Protein AF-A0A4V3XGQ9-F1 (afdb_monomer_lite)

Organism: NCBI:txid2447956

Sequence (126 aa):
MARYSVFIQHEMIYFSFFVFGKSSLIKAPLALYIKSQTPKEYWDKIIPTHPSGCKRFIIDVGYLKALNQENFTVNYDGVAEVTETGIRTKAGQFMEFDVIIEATGFVADEYPIEVSGIGGKTIQEY

InterPro domains:
  IPR036188 FAD/NAD(P)-binding domain superfamily [SSF51905] (38-106)

Structure (mmCIF, N/CA/C/O backbone):
data_AF-A0A4V3XGQ9-F1
#
_entry.id   AF-A0A4V3XGQ9-F1
#
loop_
_atom_site.group_PDB
_atom_site.id
_atom_site.type_symbol
_atom_site.label_atom_id
_atom_site.label_alt_id
_atom_site.label_comp_id
_atom_site.label_asym_id
_atom_site.label_entity_id
_atom_site.label_seq_id
_atom_site.pdbx_PDB_ins_code
_atom_site.Cartn_x
_atom_site.Cartn_y
_atom_site.Cartn_z
_atom_site.occupancy
_atom_site.B_iso_or_equiv
_atom_site.auth_seq_id
_atom_site.auth_comp_id
_atom_site.auth_asym_id
_atom_site.auth_atom_id
_atom_site.pdbx_PDB_model_num
ATOM 1 N N . MET A 1 1 ? 27.272 24.643 -9.069 1.00 61.97 1 MET A N 1
ATOM 2 C CA . MET A 1 1 ? 27.719 23.496 -8.248 1.00 61.97 1 MET A CA 1
ATOM 3 C C . MET A 1 1 ? 26.574 22.513 -7.970 1.00 61.97 1 MET A C 1
ATOM 5 O O . MET A 1 1 ? 26.625 21.419 -8.506 1.00 61.97 1 MET A O 1
ATOM 9 N N . ALA A 1 2 ? 25.498 22.894 -7.264 1.00 77.31 2 ALA A N 1
ATOM 10 C CA . ALA A 1 2 ? 24.434 21.959 -6.841 1.00 77.31 2 ALA A CA 1
ATOM 11 C C . ALA A 1 2 ? 23.638 21.255 -7.968 1.00 77.31 2 ALA A C 1
ATOM 13 O O . ALA A 1 2 ? 23.221 20.114 -7.820 1.00 77.31 2 ALA A O 1
ATOM 14 N N . ARG A 1 3 ? 23.429 21.902 -9.123 1.00 84.62 3 ARG A N 1
ATOM 15 C CA . ARG A 1 3 ? 22.689 21.283 -10.243 1.00 84.62 3 ARG A CA 1
ATOM 16 C C . ARG A 1 3 ? 23.436 20.116 -10.891 1.00 84.62 3 ARG A C 1
ATOM 18 O O . ARG A 1 3 ? 22.816 19.115 -11.216 1.00 84.62 3 ARG A O 1
ATOM 25 N N . TYR A 1 4 ? 24.757 20.232 -11.034 1.00 85.50 4 TYR A N 1
ATOM 26 C CA . TYR A 1 4 ? 25.586 19.166 -11.601 1.00 85.50 4 TYR A CA 1
ATOM 27 C C . TYR A 1 4 ? 25.658 17.956 -10.669 1.00 85.50 4 TYR A C 1
ATOM 29 O O . TYR A 1 4 ? 25.589 16.830 -11.142 1.00 85.50 4 TYR A O 1
ATOM 37 N N . SER A 1 5 ? 25.726 18.163 -9.350 1.00 84.25 5 SER A N 1
ATOM 38 C CA . SER A 1 5 ? 25.703 17.049 -8.395 1.00 84.25 5 SER A CA 1
ATOM 39 C C . SER A 1 5 ? 24.356 16.327 -8.387 1.00 84.25 5 SER A C 1
ATOM 41 O O . SER A 1 5 ? 24.331 15.101 -8.382 1.00 84.25 5 SER A O 1
ATOM 43 N N . VAL A 1 6 ? 23.244 17.069 -8.454 1.00 82.00 6 VAL A N 1
ATOM 44 C CA . VAL A 1 6 ? 21.902 16.481 -8.596 1.00 82.00 6 VAL A CA 1
ATOM 45 C C . VAL A 1 6 ? 21.797 15.700 -9.908 1.00 82.00 6 VAL A C 1
ATOM 47 O O . VAL A 1 6 ? 21.321 14.570 -9.892 1.00 82.00 6 VAL A O 1
ATOM 50 N N . PHE A 1 7 ? 22.283 16.257 -11.022 1.00 87.69 7 PHE A N 1
ATOM 51 C CA . PHE A 1 7 ? 22.302 15.578 -12.320 1.00 87.69 7 PHE A CA 1
ATOM 52 C C . PHE A 1 7 ? 23.091 14.265 -12.269 1.00 87.69 7 PHE A C 1
ATOM 54 O O . PHE A 1 7 ? 22.535 13.216 -12.574 1.00 87.69 7 PHE A O 1
ATOM 61 N N . ILE A 1 8 ? 24.342 14.296 -11.797 1.00 86.25 8 ILE A N 1
ATOM 62 C CA . ILE A 1 8 ? 25.179 13.094 -11.684 1.00 86.25 8 ILE A CA 1
ATOM 63 C C . ILE A 1 8 ? 24.534 12.059 -10.759 1.00 86.25 8 ILE A C 1
ATOM 65 O O . ILE A 1 8 ? 24.549 10.874 -11.072 1.00 86.25 8 ILE A O 1
ATOM 69 N N . GLN A 1 9 ? 23.918 12.479 -9.651 1.00 80.88 9 GLN A N 1
ATOM 70 C CA . GLN A 1 9 ? 23.206 11.561 -8.763 1.00 80.88 9 GLN A CA 1
ATOM 71 C C . GLN A 1 9 ? 22.045 10.848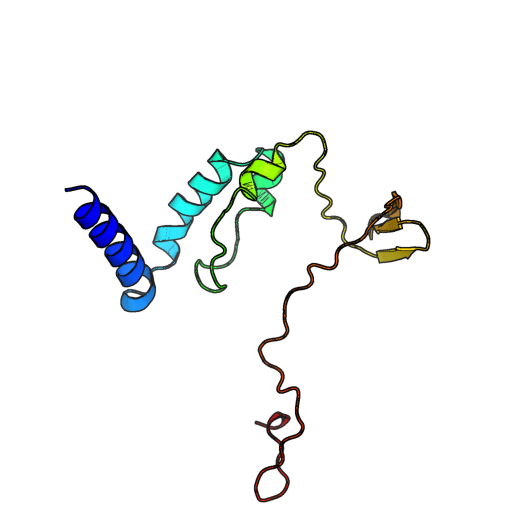 -9.478 1.00 80.88 9 GLN A C 1
ATOM 73 O O . GLN A 1 9 ? 21.899 9.635 -9.332 1.00 80.88 9 GLN A O 1
ATOM 78 N N . HIS A 1 10 ? 21.239 11.574 -10.257 1.00 81.56 10 HIS A N 1
ATOM 79 C CA . HIS A 1 10 ? 20.114 10.991 -10.996 1.00 81.56 10 HIS A CA 1
ATOM 80 C C . HIS A 1 10 ? 20.583 10.102 -12.156 1.00 81.56 10 HIS A C 1
ATOM 82 O O . HIS A 1 10 ? 20.048 9.008 -12.325 1.00 81.56 10 HIS A O 1
ATOM 88 N N . GLU A 1 11 ? 21.621 10.510 -12.892 1.00 84.50 11 GLU A N 1
ATOM 89 C CA . GLU A 1 11 ? 22.248 9.692 -13.938 1.00 84.50 11 GLU A CA 1
ATOM 90 C C . GLU A 1 11 ? 22.817 8.390 -13.367 1.00 84.50 11 GLU A C 1
ATOM 92 O O . GLU A 1 11 ? 22.562 7.311 -13.891 1.00 84.50 11 GLU A O 1
ATOM 97 N N . MET A 1 12 ? 23.517 8.443 -12.231 1.00 75.81 12 MET A N 1
ATOM 98 C CA . MET A 1 12 ? 24.049 7.241 -11.583 1.00 75.81 12 MET A CA 1
ATOM 99 C C . MET A 1 12 ? 22.943 6.263 -11.163 1.00 75.81 12 MET A C 1
ATOM 101 O O . MET A 1 12 ? 23.117 5.047 -11.296 1.00 75.81 12 MET A O 1
ATOM 105 N N . ILE A 1 13 ? 21.795 6.768 -10.697 1.00 71.69 13 ILE A N 1
ATOM 106 C CA . ILE A 1 13 ? 20.610 5.943 -10.413 1.00 71.69 13 ILE A CA 1
ATOM 107 C C . ILE A 1 13 ? 20.069 5.331 -11.711 1.00 71.69 13 ILE A C 1
ATOM 109 O O . ILE A 1 13 ? 19.826 4.124 -11.750 1.00 71.69 13 ILE A O 1
ATOM 113 N N . TYR A 1 14 ? 19.936 6.130 -12.775 1.00 74.56 14 TYR A N 1
ATOM 114 C CA . TYR A 1 14 ? 19.474 5.674 -14.087 1.00 74.56 14 TYR A CA 1
ATOM 115 C C . TYR A 1 14 ? 20.361 4.555 -14.653 1.00 74.56 14 TYR A C 1
ATOM 117 O O . TYR A 1 14 ? 19.859 3.471 -14.953 1.00 74.56 14 TYR A O 1
ATOM 125 N N . PHE A 1 15 ? 21.680 4.759 -14.710 1.00 70.88 15 PHE A N 1
ATOM 126 C CA . PHE A 1 15 ? 22.633 3.758 -15.199 1.00 70.88 15 PHE A CA 1
ATOM 127 C C . PHE A 1 15 ? 22.607 2.474 -14.364 1.00 70.88 15 PHE A C 1
ATOM 129 O O . PHE A 1 15 ? 22.599 1.367 -14.909 1.00 70.88 15 PHE A O 1
ATOM 136 N N . SER A 1 16 ? 22.535 2.598 -13.038 1.00 64.75 16 SER A N 1
ATOM 137 C CA . SER A 1 16 ? 22.464 1.435 -12.145 1.00 64.75 16 SER A CA 1
ATOM 138 C C . SER A 1 16 ? 21.212 0.589 -12.391 1.00 64.75 16 SER A C 1
ATOM 140 O O . SER A 1 16 ? 21.264 -0.638 -12.281 1.00 64.75 16 SER A O 1
ATOM 142 N N . PHE A 1 17 ? 20.099 1.240 -12.731 1.00 61.88 17 PHE A N 1
ATOM 143 C CA . PHE A 1 17 ? 18.801 0.600 -12.882 1.00 61.88 17 PHE A CA 1
ATOM 144 C C . PHE A 1 17 ? 18.567 0.031 -14.283 1.00 61.88 17 PHE A C 1
ATOM 146 O O . PHE A 1 17 ? 18.179 -1.128 -14.412 1.00 61.88 17 PHE A O 1
ATOM 153 N N . PHE A 1 18 ? 18.835 0.823 -15.322 1.00 62.25 18 PHE A N 1
ATOM 154 C CA . PHE A 1 18 ? 18.493 0.483 -16.705 1.00 62.25 18 PHE A CA 1
ATOM 155 C C . PHE A 1 18 ? 19.639 -0.159 -17.491 1.00 62.25 18 PHE A C 1
ATOM 157 O O . PHE A 1 18 ? 19.366 -0.889 -18.438 1.00 62.25 18 PHE A O 1
ATOM 164 N N . VAL A 1 19 ? 20.903 0.067 -17.111 1.00 59.06 19 VAL A N 1
ATOM 165 C CA . VAL A 1 19 ? 22.058 -0.437 -17.881 1.00 59.06 19 VAL A CA 1
ATOM 166 C C . VAL A 1 19 ? 22.694 -1.660 -17.227 1.00 59.06 19 VAL A C 1
ATOM 168 O O . VAL A 1 19 ? 23.012 -2.628 -17.910 1.00 59.06 19 VAL A O 1
ATOM 171 N N . PHE A 1 20 ? 22.852 -1.657 -15.902 1.00 57.25 20 PHE A N 1
ATOM 172 C CA . PHE A 1 20 ? 23.559 -2.740 -15.205 1.00 57.25 20 PHE A CA 1
ATOM 173 C C . PHE A 1 20 ? 22.653 -3.825 -14.607 1.00 57.25 20 PHE A C 1
ATOM 175 O O . PHE A 1 20 ? 23.170 -4.841 -14.144 1.00 57.25 20 PHE A O 1
ATOM 182 N N . GLY A 1 21 ? 21.329 -3.632 -14.574 1.00 59.28 21 GLY A N 1
ATOM 183 C CA . GLY A 1 21 ? 20.368 -4.628 -14.072 1.00 59.28 21 GLY A CA 1
ATOM 184 C C . GLY A 1 21 ? 20.534 -5.012 -12.592 1.00 59.28 21 GLY A C 1
ATOM 185 O O . GLY A 1 21 ? 19.951 -5.993 -12.133 1.00 59.28 21 GLY A O 1
ATOM 186 N N . LYS A 1 22 ? 21.323 -4.262 -11.809 1.00 62.31 22 LYS A N 1
ATOM 187 C CA . LYS A 1 22 ? 21.627 -4.567 -10.398 1.00 62.31 22 LYS A CA 1
ATOM 188 C C . LYS A 1 22 ? 20.624 -3.914 -9.445 1.00 62.31 22 LYS A C 1
ATOM 190 O O . LYS A 1 22 ? 20.995 -3.165 -8.540 1.00 62.31 22 LYS A O 1
ATOM 195 N N . SER A 1 23 ? 19.341 -4.223 -9.615 1.00 65.50 2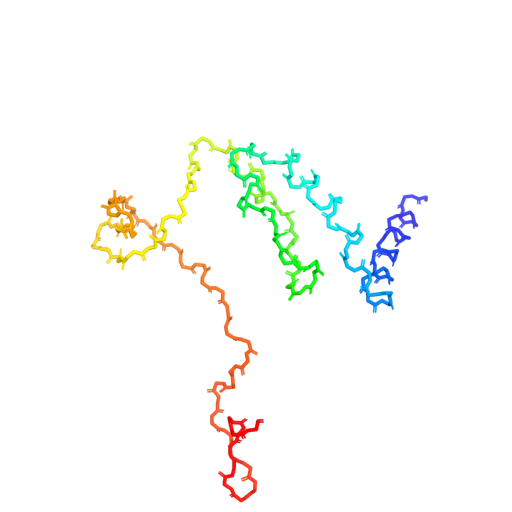3 SER A N 1
ATOM 196 C CA . SER A 1 23 ? 18.247 -3.660 -8.808 1.00 65.50 23 SER A CA 1
ATOM 197 C C . SER A 1 23 ? 18.319 -3.982 -7.305 1.00 65.50 23 SER A C 1
ATOM 199 O O . SER A 1 23 ? 17.684 -3.311 -6.483 1.00 65.50 23 SER A O 1
ATOM 201 N N . SER A 1 24 ? 19.114 -4.981 -6.913 1.00 67.06 24 SER A N 1
ATOM 202 C CA . SER A 1 24 ? 19.340 -5.342 -5.510 1.00 67.06 24 SER A CA 1
ATOM 203 C C . SER A 1 24 ? 20.112 -4.272 -4.731 1.00 67.06 24 SER A C 1
ATOM 205 O O . SER A 1 24 ? 19.863 -4.098 -3.538 1.00 67.06 24 SER A O 1
ATOM 207 N N . LEU A 1 25 ? 20.991 -3.510 -5.394 1.00 70.56 25 LEU A N 1
ATOM 208 C CA . LEU A 1 25 ? 21.855 -2.518 -4.742 1.00 70.56 25 LEU A CA 1
ATOM 209 C C . LEU A 1 25 ? 21.072 -1.328 -4.173 1.00 70.56 25 LEU A C 1
ATOM 211 O O . LEU A 1 25 ? 21.475 -0.743 -3.171 1.00 70.56 25 LEU A O 1
ATOM 215 N N . ILE A 1 26 ? 19.925 -0.997 -4.766 1.00 78.50 26 ILE A N 1
ATOM 216 C CA . ILE A 1 26 ? 19.098 0.130 -4.318 1.00 78.50 26 ILE A CA 1
ATOM 217 C C . ILE A 1 26 ? 18.072 -0.258 -3.243 1.00 78.50 26 ILE A C 1
ATOM 219 O O . ILE A 1 26 ? 17.452 0.617 -2.643 1.00 78.50 26 ILE A O 1
ATOM 223 N N . LYS A 1 27 ? 17.892 -1.555 -2.956 1.00 84.19 27 LYS A N 1
ATOM 224 C CA . LYS A 1 27 ? 16.876 -2.014 -1.995 1.00 84.19 27 LYS A CA 1
ATOM 225 C C . LYS A 1 27 ? 17.177 -1.530 -0.576 1.00 84.19 27 LYS A C 1
ATOM 227 O O . LYS A 1 27 ? 16.283 -1.052 0.115 1.00 84.19 27 LYS A O 1
ATOM 232 N N . ALA A 1 28 ? 18.437 -1.628 -0.154 1.00 87.75 28 ALA A N 1
ATOM 233 C CA . ALA A 1 28 ? 18.873 -1.209 1.175 1.00 87.75 28 ALA A CA 1
ATOM 234 C C . ALA A 1 28 ? 18.659 0.296 1.446 1.00 87.75 28 ALA A C 1
ATOM 236 O O . ALA A 1 28 ? 18.001 0.608 2.440 1.00 87.75 28 ALA A O 1
ATOM 237 N N . PRO A 1 29 ? 19.129 1.239 0.598 1.00 88.75 29 PRO A N 1
ATOM 238 C CA . PRO A 1 29 ? 18.897 2.664 0.841 1.00 88.75 29 PRO A CA 1
ATOM 239 C C . PRO A 1 29 ? 17.407 3.038 0.809 1.00 88.75 29 PRO A C 1
ATOM 241 O O . PRO A 1 29 ? 16.973 3.839 1.635 1.00 88.75 29 PRO A O 1
ATOM 244 N N . LEU A 1 30 ? 16.601 2.418 -0.063 1.00 90.06 30 LEU A N 1
ATOM 245 C CA . LEU A 1 30 ? 15.148 2.630 -0.081 1.00 90.06 30 LEU A CA 1
ATOM 246 C C . LEU A 1 30 ? 14.473 2.125 1.200 1.00 90.06 30 LEU A C 1
ATOM 248 O O . LEU A 1 30 ? 13.643 2.822 1.779 1.00 90.06 30 LEU A O 1
ATOM 252 N N . ALA A 1 31 ? 14.855 0.941 1.684 1.00 92.31 31 ALA A N 1
ATOM 253 C CA . ALA A 1 31 ? 14.333 0.406 2.937 1.00 92.31 31 ALA A CA 1
ATOM 254 C C . ALA A 1 31 ? 14.721 1.285 4.137 1.00 92.31 31 ALA A C 1
ATOM 256 O O . ALA A 1 31 ? 13.894 1.510 5.016 1.00 92.31 31 ALA A O 1
ATOM 257 N N . LEU A 1 32 ? 15.948 1.817 4.170 1.00 94.50 32 LEU A N 1
ATOM 258 C CA . LEU A 1 32 ? 16.375 2.766 5.204 1.00 94.50 32 LEU A CA 1
ATOM 259 C C . LEU A 1 32 ? 15.553 4.058 5.162 1.00 94.50 32 LEU A C 1
ATOM 261 O O . LEU A 1 32 ? 15.122 4.535 6.211 1.00 94.50 32 LEU A O 1
ATOM 265 N N . TYR A 1 33 ? 15.284 4.586 3.966 1.00 94.19 33 TYR A N 1
ATOM 266 C CA . TYR A 1 33 ? 14.411 5.745 3.799 1.00 94.19 33 TYR A CA 1
ATOM 267 C C . TYR A 1 33 ? 13.004 5.474 4.346 1.00 94.19 33 TYR A C 1
ATOM 269 O O . TYR A 1 33 ? 12.536 6.230 5.195 1.00 94.19 33 TYR A O 1
ATOM 277 N N . ILE A 1 34 ? 12.378 4.355 3.965 1.00 95.56 34 ILE A N 1
ATOM 278 C CA . ILE A 1 34 ? 11.060 3.954 4.480 1.00 95.56 34 ILE A CA 1
ATOM 279 C C . ILE A 1 34 ? 11.068 3.865 6.009 1.00 95.56 34 ILE A C 1
ATOM 281 O O . ILE A 1 34 ? 10.228 4.476 6.670 1.00 95.56 34 ILE A O 1
ATOM 285 N N . LYS A 1 35 ? 12.053 3.173 6.589 1.00 96.00 35 LYS A N 1
ATOM 286 C CA . LYS A 1 35 ? 12.183 3.034 8.047 1.00 96.00 35 LYS A CA 1
ATOM 287 C C . LYS A 1 35 ? 12.348 4.375 8.761 1.00 96.00 35 LYS A C 1
ATOM 289 O O . LYS A 1 35 ? 11.853 4.529 9.869 1.00 96.00 35 LYS A O 1
ATOM 294 N N . SER A 1 36 ? 13.024 5.341 8.137 1.00 96.31 36 SER A N 1
ATOM 295 C CA . SER A 1 36 ? 13.221 6.679 8.711 1.00 96.31 36 SER A CA 1
ATOM 296 C C . SER A 1 36 ? 11.944 7.520 8.780 1.00 96.31 36 SER A C 1
ATOM 298 O O . SER A 1 36 ? 11.885 8.452 9.574 1.00 96.31 36 SER A O 1
ATOM 300 N N . GLN A 1 37 ? 10.948 7.220 7.941 1.00 96.31 37 GLN A N 1
ATOM 301 C CA . GLN A 1 37 ? 9.719 8.009 7.820 1.00 96.31 37 GLN A CA 1
ATOM 302 C C . GLN A 1 37 ? 8.503 7.333 8.474 1.00 96.31 37 GLN A C 1
ATOM 304 O O . GLN A 1 37 ? 7.463 7.974 8.589 1.00 96.31 37 GLN A O 1
ATOM 309 N N . THR A 1 38 ? 8.603 6.061 8.879 1.00 96.12 38 THR A N 1
ATOM 310 C CA . THR A 1 38 ? 7.446 5.232 9.269 1.00 96.12 38 THR A CA 1
ATOM 311 C C . THR A 1 38 ? 7.587 4.608 10.663 1.00 96.12 38 THR A C 1
ATOM 313 O O . THR A 1 38 ? 8.702 4.237 11.052 1.00 96.12 38 THR A O 1
ATOM 316 N N . PRO A 1 39 ? 6.472 4.418 11.400 1.00 95.06 39 PRO A N 1
ATOM 317 C CA . PRO A 1 39 ? 6.456 3.678 12.659 1.00 95.06 39 PRO A CA 1
ATOM 318 C C . PRO A 1 39 ? 7.010 2.257 12.515 1.00 95.06 39 PRO A C 1
ATOM 320 O O . PRO A 1 39 ? 6.786 1.580 11.509 1.00 95.06 39 PRO A O 1
ATOM 323 N N . LYS A 1 40 ? 7.712 1.785 13.553 1.00 94.69 40 LYS A N 1
ATOM 324 C CA . LYS A 1 40 ? 8.380 0.469 13.554 1.00 94.69 40 LYS A CA 1
ATOM 325 C C . LYS A 1 40 ? 7.424 -0.702 13.343 1.00 94.69 40 LYS A C 1
ATOM 327 O O . LYS A 1 40 ? 7.821 -1.694 12.743 1.00 94.69 40 LYS A O 1
ATOM 332 N N . GLU A 1 41 ? 6.186 -0.578 13.809 1.00 93.75 41 GLU A N 1
ATOM 333 C CA . GLU A 1 41 ? 5.151 -1.612 13.696 1.00 93.75 41 GLU A CA 1
ATOM 334 C C . GLU A 1 41 ? 4.802 -1.975 12.244 1.00 93.75 41 GLU A C 1
ATOM 336 O O . GLU A 1 41 ? 4.408 -3.105 11.969 1.00 93.75 41 GLU A O 1
ATOM 341 N N . TYR A 1 42 ? 5.006 -1.059 11.289 1.00 93.62 42 TYR A N 1
ATOM 342 C CA . TYR A 1 42 ? 4.650 -1.291 9.888 1.00 93.62 42 TYR A CA 1
ATOM 343 C C . TYR A 1 42 ? 5.795 -1.838 9.038 1.00 93.62 42 TYR A C 1
ATOM 345 O O . TYR A 1 42 ? 5.559 -2.227 7.894 1.00 93.62 42 TYR A O 1
ATOM 353 N N . TRP A 1 43 ? 7.027 -1.886 9.554 1.00 94.50 43 TRP A N 1
ATOM 354 C CA . TRP A 1 43 ? 8.225 -2.180 8.756 1.00 94.50 43 TRP A CA 1
ATOM 355 C C . TRP A 1 43 ? 8.158 -3.518 8.014 1.00 94.50 43 TRP A C 1
ATOM 357 O O . TRP A 1 43 ? 8.574 -3.587 6.857 1.00 94.50 43 TRP A O 1
ATOM 367 N N . ASP A 1 44 ? 7.583 -4.546 8.637 1.00 93.38 44 ASP A N 1
ATOM 368 C CA . ASP A 1 44 ? 7.468 -5.884 8.043 1.00 93.38 44 ASP A CA 1
ATOM 369 C C . ASP A 1 44 ? 6.465 -5.944 6.883 1.00 93.38 44 ASP A C 1
ATOM 371 O O . ASP A 1 44 ? 6.513 -6.857 6.058 1.00 93.38 44 ASP A O 1
ATOM 375 N N . LYS A 1 45 ? 5.549 -4.974 6.810 1.00 92.31 45 LYS A N 1
ATOM 376 C CA . LYS A 1 45 ? 4.479 -4.922 5.807 1.00 92.31 45 LYS A CA 1
ATOM 377 C C . LYS A 1 45 ? 4.752 -3.901 4.710 1.00 92.31 45 LYS A C 1
ATOM 379 O O . LYS A 1 45 ? 4.430 -4.154 3.553 1.00 92.31 45 LYS A O 1
ATOM 384 N N . ILE A 1 46 ? 5.351 -2.762 5.053 1.00 93.25 46 ILE A N 1
ATOM 385 C CA . ILE A 1 46 ? 5.547 -1.655 4.113 1.00 93.25 46 ILE A CA 1
ATOM 386 C C . ILE A 1 46 ? 6.797 -1.803 3.245 1.00 93.25 46 ILE A C 1
ATOM 388 O O . ILE A 1 46 ? 6.858 -1.235 2.156 1.00 93.25 46 ILE A O 1
ATOM 392 N N . ILE A 1 47 ? 7.806 -2.552 3.702 1.00 93.12 47 ILE A N 1
ATOM 393 C CA . ILE A 1 47 ? 9.041 -2.748 2.941 1.00 93.12 47 ILE A CA 1
ATOM 394 C C . ILE A 1 47 ? 8.810 -3.831 1.878 1.00 93.12 47 ILE A C 1
ATOM 396 O O . ILE A 1 47 ? 8.560 -4.987 2.226 1.00 93.12 47 ILE A O 1
ATOM 400 N N . PRO A 1 48 ? 8.949 -3.515 0.577 1.00 91.00 48 PRO A N 1
ATOM 4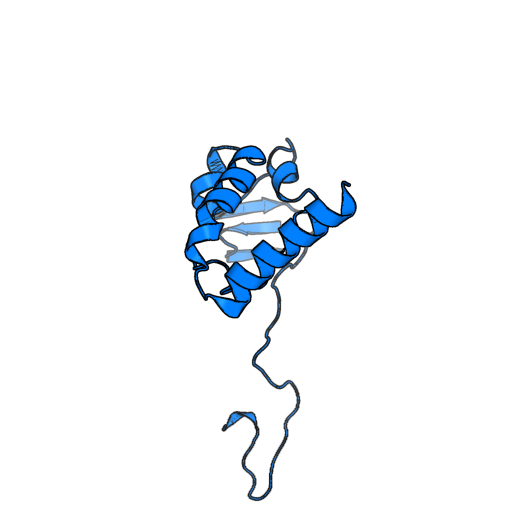01 C CA . PRO A 1 48 ? 8.684 -4.484 -0.476 1.00 91.00 48 PRO A CA 1
ATOM 402 C C . PRO A 1 48 ? 9.621 -5.700 -0.451 1.00 91.00 48 PRO A C 1
ATOM 404 O O . PRO A 1 48 ? 10.852 -5.584 -0.393 1.00 91.00 48 PRO A O 1
ATOM 407 N N . THR A 1 49 ? 9.041 -6.895 -0.573 1.00 90.00 49 THR A N 1
ATOM 408 C CA . THR A 1 49 ? 9.794 -8.154 -0.688 1.00 90.00 49 THR A CA 1
ATOM 409 C C . THR A 1 49 ? 10.255 -8.433 -2.119 1.00 90.00 49 THR A C 1
ATOM 411 O O . THR A 1 49 ? 11.331 -9.003 -2.300 1.00 90.00 49 THR A O 1
ATOM 414 N N . HIS A 1 50 ? 9.509 -7.961 -3.122 1.00 86.56 50 HIS A N 1
ATOM 415 C CA . HIS A 1 50 ? 9.845 -8.104 -4.539 1.00 86.56 50 HIS A CA 1
ATOM 416 C C . HIS A 1 50 ? 11.119 -7.321 -4.930 1.00 86.56 50 HIS A C 1
ATOM 418 O O . HIS A 1 50 ? 11.536 -6.411 -4.202 1.00 86.56 50 HIS A O 1
ATOM 424 N N . PRO A 1 51 ? 11.777 -7.667 -6.055 1.00 84.56 51 PRO A N 1
ATOM 425 C CA . PRO A 1 51 ? 12.955 -6.940 -6.519 1.00 84.56 51 PRO A CA 1
ATOM 426 C C . PRO A 1 51 ? 12.616 -5.495 -6.899 1.00 84.56 51 PRO A C 1
ATOM 428 O O . PRO A 1 51 ? 11.547 -5.210 -7.443 1.00 84.56 51 PRO A O 1
ATOM 431 N N . SER A 1 52 ? 13.542 -4.574 -6.633 1.00 83.38 52 SER A N 1
ATOM 432 C CA . SER A 1 52 ? 13.358 -3.163 -6.968 1.00 83.38 52 SER A CA 1
ATOM 433 C C . SER A 1 52 ? 13.143 -3.007 -8.478 1.00 83.38 52 SER A C 1
ATOM 435 O O . SER A 1 52 ? 13.891 -3.570 -9.271 1.00 83.38 52 SER A O 1
ATOM 437 N N . GLY A 1 53 ? 12.122 -2.257 -8.888 1.00 78.88 53 GLY A N 1
ATOM 438 C CA . GLY A 1 53 ? 11.834 -2.034 -10.307 1.00 78.88 53 GLY A CA 1
ATOM 439 C C . GLY A 1 53 ? 11.001 -3.069 -11.030 1.00 78.88 53 GLY A C 1
ATOM 440 O O . GLY A 1 53 ? 10.570 -2.788 -12.142 1.00 78.88 53 GLY A O 1
ATOM 441 N N . CYS A 1 54 ? 10.683 -4.204 -10.401 1.00 84.25 54 CYS A N 1
ATOM 442 C CA . CYS A 1 54 ? 9.651 -5.099 -10.935 1.00 84.25 54 CYS A CA 1
ATOM 443 C C . CYS A 1 54 ? 8.273 -4.422 -10.995 1.00 84.25 54 CYS A C 1
ATOM 445 O O . CYS A 1 54 ? 7.401 -4.855 -11.739 1.00 84.25 54 CYS A O 1
ATOM 447 N N . LYS A 1 55 ? 8.076 -3.359 -10.208 1.00 85.81 55 LYS A N 1
ATOM 448 C CA . LYS A 1 55 ? 6.931 -2.454 -10.286 1.00 85.81 55 LYS A CA 1
ATOM 449 C C . LYS A 1 55 ? 7.429 -1.020 -10.434 1.00 85.81 55 LYS A C 1
ATOM 451 O O . LYS A 1 55 ? 8.521 -0.683 -9.968 1.00 85.81 55 LYS A O 1
ATOM 456 N N . ARG A 1 56 ? 6.617 -0.173 -11.072 1.00 86.19 56 ARG A N 1
ATOM 457 C CA . ARG A 1 56 ? 6.912 1.255 -11.231 1.00 86.19 56 ARG A CA 1
ATOM 458 C C . ARG A 1 56 ? 7.027 1.921 -9.858 1.00 86.19 56 ARG A C 1
ATOM 460 O O . ARG A 1 56 ? 6.168 1.728 -9.003 1.00 86.19 56 ARG A O 1
ATOM 467 N N . PHE A 1 57 ? 8.074 2.720 -9.665 1.00 86.50 57 PHE A N 1
ATOM 468 C CA . PHE A 1 57 ? 8.243 3.484 -8.433 1.00 86.50 57 PHE A CA 1
ATOM 469 C C . PHE A 1 57 ? 7.157 4.542 -8.268 1.00 86.50 57 PHE A C 1
ATOM 471 O O . PHE A 1 57 ? 6.804 5.245 -9.217 1.00 86.50 57 PHE A O 1
ATOM 478 N N . ILE A 1 58 ? 6.701 4.683 -7.028 1.00 88.56 58 ILE A N 1
ATOM 479 C CA . ILE A 1 58 ? 5.886 5.804 -6.575 1.00 88.56 58 ILE A CA 1
ATOM 480 C C . ILE A 1 58 ? 6.827 6.782 -5.878 1.00 88.56 58 ILE A C 1
ATOM 482 O O . ILE A 1 58 ? 7.626 6.385 -5.028 1.00 88.56 58 ILE A O 1
ATOM 486 N N . ILE A 1 59 ? 6.754 8.053 -6.263 1.00 88.81 59 ILE A N 1
ATOM 487 C CA . ILE A 1 59 ? 7.487 9.121 -5.585 1.00 88.81 59 ILE A CA 1
ATOM 488 C C . ILE A 1 59 ? 6.739 9.448 -4.297 1.00 88.81 59 ILE A C 1
ATOM 490 O O . ILE A 1 59 ? 5.546 9.741 -4.340 1.00 88.81 59 ILE A O 1
ATOM 494 N N . ASP A 1 60 ? 7.428 9.378 -3.160 1.00 91.94 60 ASP A N 1
ATOM 495 C CA . ASP A 1 60 ? 6.824 9.723 -1.877 1.00 91.94 60 ASP A CA 1
ATOM 496 C C . ASP A 1 60 ? 6.578 11.233 -1.797 1.00 91.94 60 ASP A C 1
ATOM 498 O O . ASP A 1 60 ? 7.512 12.035 -1.842 1.00 91.94 60 ASP A O 1
ATOM 502 N N . VAL A 1 61 ? 5.308 11.611 -1.667 1.00 93.75 61 VAL A N 1
ATOM 503 C CA . VAL A 1 61 ? 4.859 13.001 -1.494 1.00 93.75 61 VAL A CA 1
ATOM 504 C C . VAL A 1 61 ? 4.243 13.197 -0.102 1.00 93.75 61 VAL A C 1
ATOM 506 O O . VAL A 1 61 ? 3.307 13.968 0.076 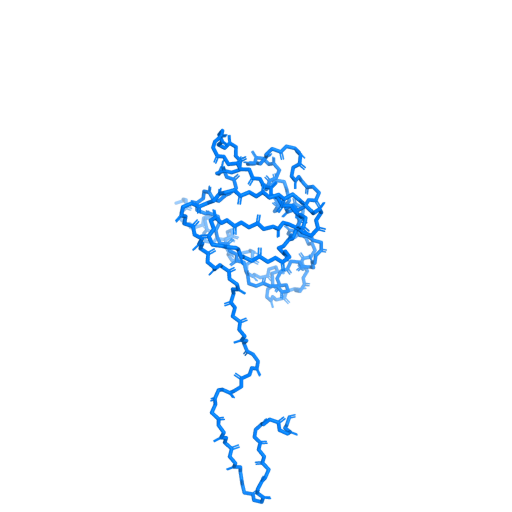1.00 93.75 61 VAL A O 1
ATOM 509 N N . GLY A 1 62 ? 4.755 12.468 0.897 1.00 94.31 62 GLY A N 1
ATOM 510 C CA . GLY A 1 62 ? 4.270 12.497 2.281 1.00 94.31 62 GLY A CA 1
ATOM 511 C C . GLY A 1 62 ? 3.421 11.290 2.683 1.00 94.31 62 GLY A C 1
ATOM 512 O O . GLY A 1 62 ? 2.908 11.269 3.800 1.00 94.31 62 GLY A O 1
ATOM 513 N N . TYR A 1 63 ? 3.318 10.272 1.826 1.00 94.19 63 TYR A N 1
ATOM 514 C CA . TYR A 1 63 ? 2.606 9.025 2.109 1.00 94.19 63 TYR A CA 1
ATOM 515 C C . TYR A 1 63 ? 3.195 8.318 3.332 1.00 94.19 63 TYR A C 1
ATOM 517 O O . TYR A 1 63 ? 2.472 7.960 4.257 1.00 94.19 63 TYR A O 1
ATOM 525 N N . LEU A 1 64 ? 4.522 8.174 3.379 1.00 95.50 64 LEU A N 1
ATOM 526 C CA . LEU A 1 64 ? 5.180 7.477 4.487 1.00 95.50 64 LEU A CA 1
ATOM 527 C C . LEU A 1 64 ? 4.993 8.216 5.817 1.00 95.50 64 LEU A C 1
ATOM 529 O O . LEU A 1 64 ? 4.767 7.594 6.851 1.00 95.50 64 LEU A O 1
ATOM 533 N N . LYS A 1 65 ? 5.033 9.552 5.781 1.00 95.00 65 LYS A N 1
ATOM 534 C CA . LYS A 1 65 ? 4.830 10.388 6.969 1.00 95.00 65 LYS A CA 1
ATOM 535 C C . LYS A 1 65 ? 3.401 10.310 7.497 1.00 95.00 65 LYS A C 1
ATOM 537 O O . LYS A 1 65 ? 3.229 10.339 8.713 1.00 95.00 65 LYS A O 1
ATOM 542 N N . ALA A 1 66 ? 2.407 10.188 6.614 1.00 95.81 66 ALA A N 1
ATOM 543 C CA . ALA A 1 66 ? 0.996 10.099 6.992 1.00 95.81 66 ALA A CA 1
ATOM 544 C C . ALA A 1 66 ? 0.701 8.912 7.926 1.00 95.81 66 ALA A C 1
ATOM 546 O O . ALA A 1 66 ? -0.173 9.017 8.778 1.00 95.81 66 ALA A O 1
ATOM 547 N N . LEU A 1 67 ? 1.498 7.839 7.857 1.00 95.00 67 LEU A N 1
ATOM 548 C CA . LEU A 1 67 ? 1.379 6.677 8.747 1.00 95.00 67 LEU A CA 1
ATOM 549 C C . LEU A 1 67 ? 1.653 6.982 10.228 1.00 95.00 67 LEU A C 1
ATOM 551 O O . LEU A 1 67 ? 1.386 6.134 11.070 1.00 95.00 67 LEU A O 1
ATOM 555 N N . ASN A 1 68 ? 2.211 8.153 10.553 1.00 95.06 68 ASN A N 1
ATOM 556 C CA . ASN A 1 68 ? 2.444 8.588 11.935 1.00 95.06 68 ASN A CA 1
ATOM 557 C C . ASN A 1 68 ? 1.289 9.436 12.499 1.00 95.06 68 ASN A C 1
ATOM 559 O O . ASN A 1 68 ? 1.398 9.912 13.627 1.00 95.06 68 ASN A O 1
ATOM 563 N N . GLN A 1 69 ? 0.239 9.716 11.722 1.00 96.00 69 GLN A N 1
ATOM 564 C CA . GLN A 1 69 ? -0.872 10.542 12.194 1.00 96.00 69 GLN A CA 1
ATOM 565 C C . GLN A 1 69 ? -1.774 9.756 13.153 1.00 96.00 69 GLN A C 1
ATOM 567 O O . GLN A 1 69 ? -2.051 8.582 12.931 1.00 96.00 69 GLN A O 1
ATOM 572 N N . GLU A 1 70 ? -2.274 10.418 14.197 1.00 95.88 70 GLU A N 1
ATOM 573 C CA . GLU A 1 70 ? -3.122 9.790 15.224 1.00 95.88 70 GLU A CA 1
ATOM 574 C C . GLU A 1 70 ? -4.473 9.304 14.673 1.00 95.88 70 GLU A C 1
ATOM 576 O O . GLU A 1 70 ? -5.050 8.351 15.185 1.00 95.88 70 GLU A O 1
ATOM 581 N N . ASN A 1 71 ? -4.968 9.932 13.604 1.00 95.50 71 ASN A N 1
ATOM 582 C CA . ASN A 1 71 ? -6.207 9.568 12.914 1.00 95.50 71 ASN A CA 1
ATOM 583 C C . ASN A 1 71 ? -5.994 8.549 11.781 1.00 95.50 71 ASN A C 1
ATOM 585 O O . ASN A 1 71 ? -6.857 8.402 10.914 1.00 95.50 71 ASN A O 1
ATOM 589 N N . PHE A 1 72 ? -4.839 7.886 11.745 1.00 94.00 72 PHE A N 1
ATOM 590 C CA . PHE A 1 72 ? -4.505 6.900 10.730 1.00 94.00 72 PHE A CA 1
ATOM 591 C C . PHE A 1 72 ? -4.409 5.512 11.362 1.00 94.00 72 PHE A C 1
ATOM 593 O O . PHE A 1 72 ? -3.678 5.295 12.324 1.00 94.00 72 PHE A O 1
ATOM 600 N N . THR A 1 73 ? -5.134 4.542 10.812 1.00 93.12 73 THR A N 1
ATOM 601 C CA . THR A 1 73 ? -5.081 3.148 11.268 1.00 93.12 73 THR A CA 1
ATOM 602 C C . THR A 1 73 ? -4.953 2.230 10.066 1.00 93.12 73 THR A C 1
ATOM 604 O O . THR A 1 73 ? -5.746 2.306 9.129 1.00 93.12 73 THR A O 1
ATOM 607 N N . VAL A 1 74 ? -3.948 1.354 10.086 1.00 93.44 74 VAL A N 1
ATOM 608 C CA . VAL A 1 74 ? -3.765 0.343 9.041 1.00 93.44 74 VAL A CA 1
ATOM 609 C C . VAL A 1 74 ? -4.451 -0.954 9.457 1.00 93.44 74 VAL A C 1
ATOM 611 O O . VAL A 1 74 ? -4.170 -1.483 10.529 1.00 93.44 74 VAL A O 1
ATOM 614 N N . ASN A 1 75 ? -5.283 -1.514 8.581 1.00 93.88 75 ASN A N 1
ATOM 615 C CA . ASN A 1 75 ? -5.832 -2.859 8.733 1.00 93.88 75 ASN A CA 1
ATOM 616 C C . ASN A 1 75 ? -5.317 -3.769 7.600 1.00 93.88 75 ASN A C 1
ATOM 618 O O . ASN A 1 75 ? -5.354 -3.392 6.429 1.00 93.88 75 ASN A O 1
ATOM 622 N N . TYR A 1 76 ? -4.831 -4.964 7.951 1.00 93.88 76 TYR A N 1
ATOM 623 C CA . TYR A 1 76 ? -4.304 -5.961 7.004 1.00 93.88 76 TYR A CA 1
ATOM 624 C C . TYR A 1 76 ? -5.167 -7.228 6.908 1.00 93.88 76 TYR A C 1
ATOM 626 O O . TYR A 1 76 ? -4.776 -8.180 6.231 1.00 93.88 76 TYR A O 1
ATOM 634 N N . ASP A 1 77 ? -6.329 -7.256 7.560 1.00 95.56 77 ASP A N 1
ATOM 635 C CA . ASP A 1 77 ? -7.198 -8.438 7.627 1.00 95.56 77 ASP A CA 1
ATOM 636 C C . ASP A 1 77 ? -7.933 -8.683 6.303 1.00 95.56 77 ASP A C 1
ATOM 638 O O . ASP A 1 77 ? -8.464 -9.764 6.056 1.00 95.56 77 ASP A O 1
ATOM 642 N N . GLY A 1 78 ? -7.939 -7.681 5.423 1.00 95.44 78 GLY A N 1
ATOM 643 C CA . GLY A 1 78 ? -8.624 -7.715 4.141 1.00 95.44 78 GLY A CA 1
ATOM 644 C C . GLY A 1 78 ? -10.137 -7.551 4.279 1.00 95.44 78 GLY A C 1
ATOM 645 O O . GLY A 1 78 ? -10.725 -7.750 5.340 1.00 95.44 78 GLY A O 1
ATOM 646 N N . VAL A 1 79 ? -10.776 -7.192 3.168 1.00 97.00 79 VAL A N 1
ATOM 647 C CA . VAL A 1 79 ? -12.219 -6.925 3.099 1.00 97.00 79 VAL A CA 1
ATOM 648 C C . VAL A 1 79 ? -12.978 -8.215 2.778 1.00 97.00 79 VAL A C 1
ATOM 650 O O . VAL A 1 79 ? -12.601 -8.932 1.848 1.00 97.00 79 VAL A O 1
ATOM 653 N N . ALA A 1 80 ? -14.014 -8.526 3.562 1.00 97.88 80 ALA A N 1
ATOM 654 C CA . ALA A 1 80 ? -14.955 -9.613 3.288 1.00 97.88 80 ALA A CA 1
ATOM 655 C C . ALA A 1 80 ? -16.174 -9.101 2.511 1.00 97.88 80 ALA A C 1
ATOM 657 O O . ALA A 1 80 ? -16.520 -9.669 1.481 1.00 97.88 80 ALA A O 1
ATOM 658 N N . GLU A 1 81 ? -16.781 -8.012 2.982 1.00 97.56 81 GLU A N 1
ATOM 659 C CA . GLU A 1 81 ? -17.919 -7.355 2.336 1.00 97.56 81 GLU A CA 1
ATOM 660 C C . GLU A 1 81 ? -17.970 -5.865 2.701 1.00 97.56 81 GLU A C 1
ATOM 662 O O . GLU A 1 81 ? -17.540 -5.456 3.787 1.00 97.56 81 GLU A O 1
ATOM 667 N N . VAL A 1 82 ? -18.517 -5.067 1.784 1.00 97.69 82 VAL A N 1
ATOM 668 C CA . VAL A 1 82 ? -18.986 -3.706 2.061 1.00 97.69 82 VAL A CA 1
ATOM 669 C C . VAL A 1 82 ? -20.461 -3.807 2.435 1.00 97.69 82 VAL A C 1
ATOM 671 O O . VAL A 1 82 ? -21.238 -4.477 1.759 1.00 97.69 82 VAL A O 1
ATOM 674 N N . THR A 1 83 ? -20.830 -3.169 3.533 1.00 97.25 83 THR A N 1
ATOM 675 C CA . THR A 1 83 ? -22.188 -3.138 4.085 1.00 97.25 83 THR A CA 1
ATOM 676 C C . THR A 1 83 ? -22.800 -1.754 3.880 1.00 97.25 83 THR A C 1
ATOM 678 O O . THR A 1 83 ? -22.121 -0.837 3.427 1.00 97.25 83 THR A O 1
ATOM 681 N N . GLU A 1 84 ? -24.064 -1.580 4.261 1.00 97.25 84 GLU A N 1
ATOM 682 C CA . GLU A 1 84 ? -24.757 -0.291 4.156 1.00 97.25 84 GLU A CA 1
ATOM 683 C C . GLU A 1 84 ? -24.056 0.850 4.918 1.00 97.25 84 GLU A C 1
ATOM 685 O O . GLU A 1 84 ? -24.101 1.990 4.467 1.00 97.25 84 GLU A O 1
ATOM 690 N N . THR A 1 85 ? -23.376 0.557 6.034 1.00 97.56 85 THR A N 1
ATOM 691 C CA . THR A 1 85 ? -22.777 1.576 6.919 1.00 97.56 85 THR A CA 1
ATOM 692 C C . THR A 1 85 ? -21.263 1.439 7.106 1.00 97.56 85 THR A C 1
ATOM 694 O O . THR A 1 85 ? -20.658 2.166 7.890 1.00 97.56 85 THR A O 1
ATOM 697 N N . GLY A 1 86 ? -20.609 0.497 6.426 1.00 97.38 86 GLY A N 1
ATOM 698 C CA . GLY A 1 86 ? -19.186 0.251 6.661 1.00 97.38 86 GLY A CA 1
ATOM 699 C C . GLY A 1 86 ? -18.642 -1.021 6.029 1.00 97.38 86 GLY A C 1
ATOM 700 O O . GLY A 1 86 ? -19.192 -1.538 5.059 1.00 97.38 86 GLY A O 1
ATOM 701 N N . ILE A 1 87 ? -17.557 -1.552 6.589 1.00 98.12 87 ILE A N 1
ATOM 702 C CA . ILE A 1 87 ? -16.819 -2.704 6.057 1.00 98.12 87 ILE A CA 1
ATOM 703 C C . ILE A 1 87 ? -16.725 -3.812 7.105 1.00 98.12 87 ILE A C 1
ATOM 705 O O . ILE A 1 87 ? -16.368 -3.569 8.261 1.00 98.12 87 ILE A O 1
ATOM 709 N N . ARG A 1 88 ? -16.961 -5.056 6.676 1.00 98.06 88 ARG A N 1
ATOM 710 C CA . ARG A 1 88 ? -16.607 -6.253 7.446 1.00 98.06 88 ARG A CA 1
ATOM 711 C C . ARG A 1 88 ? -15.274 -6.808 6.949 1.00 98.06 88 ARG A C 1
ATOM 713 O O . ARG A 1 88 ? -15.107 -7.071 5.755 1.00 98.06 88 ARG A O 1
ATOM 720 N N . THR A 1 89 ? -14.322 -7.006 7.855 1.00 97.81 89 THR A N 1
ATOM 721 C CA . THR A 1 89 ? -13.025 -7.614 7.531 1.00 97.81 89 THR A CA 1
ATOM 722 C C . THR A 1 89 ? -13.124 -9.137 7.461 1.00 97.81 89 THR A C 1
ATOM 724 O O . THR A 1 89 ? -14.047 -9.740 8.016 1.00 97.81 89 THR A O 1
ATOM 727 N N . LYS A 1 90 ? -12.149 -9.802 6.829 1.00 97.81 90 LYS A N 1
ATOM 728 C CA . LYS A 1 90 ? -12.102 -11.279 6.807 1.00 97.81 90 LYS A CA 1
ATOM 729 C C . LYS A 1 90 ? -11.809 -11.894 8.178 1.00 97.81 90 LYS A C 1
ATOM 731 O O . LYS A 1 90 ? -12.104 -13.067 8.381 1.00 97.81 90 LYS A O 1
ATOM 736 N N . ALA A 1 91 ? -11.284 -11.110 9.121 1.00 96.62 91 ALA A N 1
ATOM 737 C CA . ALA A 1 91 ? -11.137 -11.504 10.522 1.00 96.62 91 ALA A CA 1
ATOM 738 C C . ALA A 1 91 ? -12.456 -11.404 11.321 1.00 96.62 91 ALA A C 1
ATOM 740 O O . ALA A 1 91 ? -12.494 -11.780 12.490 1.00 96.62 91 ALA A O 1
ATOM 741 N N . GLY A 1 92 ? -13.540 -10.912 10.706 1.00 95.56 92 GLY A N 1
ATOM 742 C CA . GLY A 1 92 ? -14.868 -10.799 11.317 1.00 95.56 92 GLY A CA 1
ATOM 743 C C . GLY A 1 92 ? -15.137 -9.470 12.029 1.00 95.56 92 GLY A C 1
ATOM 744 O O . GLY A 1 92 ? -16.236 -9.285 12.551 1.00 95.56 92 GLY A O 1
ATOM 745 N N . GLN A 1 93 ? -14.180 -8.537 12.032 1.00 97.00 93 GLN A N 1
ATOM 746 C CA . GLN A 1 93 ? -14.361 -7.202 12.603 1.00 97.00 93 GLN A CA 1
ATOM 747 C C . GLN A 1 93 ? -15.270 -6.353 11.708 1.00 97.00 93 GLN A C 1
ATOM 749 O O . GLN A 1 93 ? -15.130 -6.363 10.486 1.00 97.00 93 GLN A O 1
ATOM 754 N N . PHE A 1 94 ? -16.176 -5.591 12.318 1.00 97.75 94 PHE A N 1
ATOM 755 C CA . PHE A 1 94 ? -16.966 -4.571 11.637 1.00 97.75 94 PHE A CA 1
ATOM 756 C C . PHE A 1 94 ? -16.401 -3.177 11.932 1.00 97.75 94 PHE A C 1
ATOM 758 O O . PHE A 1 94 ? -16.075 -2.882 13.084 1.00 97.75 94 PHE A O 1
ATOM 765 N N . MET A 1 95 ? -16.276 -2.343 10.901 1.00 97.12 95 MET A N 1
ATOM 766 C CA . MET A 1 95 ? -15.797 -0.962 10.989 1.00 97.12 95 MET A CA 1
ATOM 767 C C . MET A 1 95 ? -16.762 -0.048 10.233 1.00 97.12 95 MET A C 1
ATOM 769 O O . MET A 1 95 ? -17.029 -0.280 9.056 1.00 97.12 95 MET A O 1
ATOM 773 N N . GLU A 1 96 ? -17.279 0.971 10.910 1.00 97.94 96 GLU A N 1
ATOM 774 C CA . GLU A 1 96 ? -18.202 1.958 10.343 1.00 97.94 96 GLU A CA 1
ATOM 775 C C . GLU A 1 96 ? -17.433 3.035 9.565 1.00 97.94 96 GLU A C 1
ATOM 777 O O . GLU A 1 96 ? -16.368 3.473 10.006 1.00 97.94 96 GLU A O 1
ATOM 782 N N . PHE A 1 97 ? -17.955 3.444 8.405 1.00 97.56 97 PHE A N 1
ATOM 783 C CA . PHE A 1 97 ? -17.332 4.463 7.556 1.00 97.56 97 PHE A CA 1
ATOM 784 C C . PHE A 1 97 ? -18.385 5.315 6.848 1.00 97.56 97 PHE A C 1
ATOM 786 O O . PHE A 1 97 ? -19.275 4.780 6.193 1.00 97.56 97 PHE A O 1
ATOM 793 N N . ASP A 1 98 ? -18.208 6.637 6.877 1.00 98.06 98 ASP A N 1
ATOM 794 C CA . ASP A 1 98 ? -19.042 7.571 6.107 1.00 98.06 98 ASP A CA 1
ATOM 795 C C . ASP A 1 98 ? -18.675 7.596 4.613 1.00 98.06 98 ASP A C 1
ATOM 797 O O . ASP A 1 98 ? -19.505 7.892 3.754 1.00 98.06 98 ASP A O 1
ATOM 801 N N . VAL A 1 99 ? -17.403 7.328 4.292 1.00 97.50 99 VAL A N 1
ATOM 802 C CA . VAL A 1 99 ? -16.850 7.403 2.933 1.00 97.50 99 VAL A CA 1
ATOM 803 C C . VAL A 1 99 ? -15.886 6.246 2.697 1.00 97.50 99 VAL A C 1
ATOM 805 O O . VAL A 1 99 ? -14.989 5.996 3.501 1.00 97.50 99 VAL A O 1
ATOM 808 N N . ILE A 1 100 ? -16.029 5.587 1.545 1.00 96.69 100 ILE A N 1
ATOM 809 C CA . ILE A 1 100 ? -15.126 4.535 1.070 1.00 96.69 100 ILE A CA 1
ATOM 810 C C . ILE A 1 100 ? -14.486 4.997 -0.242 1.00 96.69 100 ILE A C 1
ATOM 812 O O . ILE A 1 100 ? -15.177 5.444 -1.155 1.00 96.69 100 ILE A O 1
ATOM 816 N N . ILE A 1 101 ? -13.158 4.896 -0.333 1.00 97.31 101 ILE A N 1
ATOM 817 C CA . ILE A 1 101 ? -12.383 5.250 -1.529 1.00 97.31 101 ILE A CA 1
ATOM 818 C C . ILE A 1 101 ? -11.742 3.979 -2.094 1.00 97.31 101 ILE A C 1
ATOM 820 O O . ILE A 1 101 ? -10.904 3.357 -1.440 1.00 97.31 101 ILE A O 1
ATOM 824 N N . GLU A 1 102 ? -12.099 3.608 -3.323 1.00 95.69 102 GLU A N 1
ATOM 825 C CA . GLU A 1 102 ? -11.558 2.425 -3.999 1.00 95.69 102 GLU A CA 1
ATOM 826 C C . GLU A 1 102 ? -10.247 2.740 -4.736 1.00 95.69 102 GLU A C 1
ATOM 828 O O . GLU A 1 102 ? -10.233 3.268 -5.846 1.00 95.69 102 GLU A O 1
ATOM 833 N N . ALA A 1 103 ? -9.117 2.389 -4.120 1.00 94.81 103 ALA A N 1
ATOM 834 C CA . ALA A 1 103 ? -7.779 2.529 -4.704 1.00 94.81 103 ALA A CA 1
ATOM 835 C C . ALA A 1 103 ? -7.252 1.189 -5.268 1.00 94.81 103 ALA A C 1
ATOM 837 O O . ALA A 1 103 ? -6.183 0.716 -4.880 1.00 94.81 103 ALA A O 1
ATOM 838 N N . THR A 1 104 ? -8.016 0.548 -6.162 1.00 93.88 104 THR A N 1
ATOM 839 C 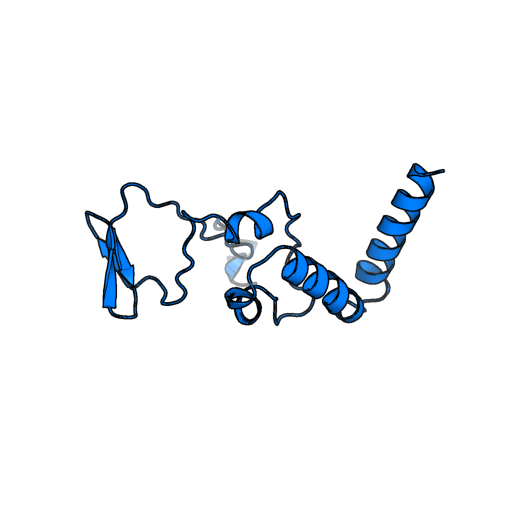CA . THR A 1 104 ? -7.805 -0.844 -6.631 1.00 93.88 104 THR A CA 1
ATOM 840 C C . THR A 1 104 ? -6.780 -1.016 -7.763 1.00 93.88 104 THR A C 1
ATOM 842 O O . THR A 1 104 ? -6.442 -2.144 -8.117 1.00 93.88 104 THR A O 1
ATOM 845 N N . GLY A 1 105 ? -6.211 0.070 -8.292 1.00 91.88 105 GLY A N 1
ATOM 846 C CA . GLY A 1 105 ? -5.162 0.015 -9.316 1.00 91.88 105 GLY A CA 1
ATOM 847 C C . GLY A 1 105 ? -5.698 -0.103 -10.747 1.00 91.88 105 GLY A C 1
ATOM 848 O O . GLY A 1 105 ? -6.721 0.489 -11.073 1.00 91.88 105 GLY A O 1
ATOM 849 N N . PHE A 1 106 ? -4.962 -0.805 -11.619 1.00 89.81 106 PHE A N 1
ATOM 850 C CA . PHE A 1 106 ? -5.239 -0.893 -13.060 1.00 89.81 106 PHE A CA 1
ATOM 851 C C . PHE A 1 106 ? -4.961 -2.299 -13.600 1.00 89.81 106 PHE A C 1
ATOM 853 O O . PHE A 1 106 ? -4.012 -2.949 -13.157 1.00 89.81 106 PHE A O 1
ATOM 860 N N . VAL A 1 107 ? -5.733 -2.708 -14.608 1.00 87.44 107 VAL A N 1
ATOM 861 C CA . VAL A 1 107 ? -5.428 -3.849 -15.483 1.00 87.44 107 VAL A CA 1
ATOM 862 C C . VAL A 1 107 ? -4.641 -3.308 -16.677 1.00 87.44 107 VAL A C 1
ATOM 864 O O . VAL A 1 107 ? -5.088 -2.364 -17.328 1.00 87.44 107 VAL A O 1
ATOM 867 N N . ALA A 1 108 ? -3.434 -3.824 -16.909 1.00 83.19 108 ALA A N 1
ATOM 868 C CA . ALA A 1 108 ? -2.491 -3.255 -17.884 1.00 83.19 108 ALA A CA 1
ATOM 869 C C . ALA A 1 108 ? -2.269 -4.146 -19.116 1.00 83.19 108 ALA A C 1
ATOM 871 O O . ALA A 1 108 ? -1.656 -3.709 -20.088 1.00 83.19 108 ALA A O 1
ATOM 872 N N . ASP A 1 109 ? -2.735 -5.386 -19.054 1.00 79.19 109 ASP A N 1
ATOM 873 C CA . ASP A 1 109 ? -2.478 -6.476 -19.991 1.00 79.19 109 ASP A CA 1
ATOM 874 C C . ASP A 1 109 ? -3.725 -6.922 -20.766 1.00 79.19 109 ASP A C 1
ATOM 876 O O . ASP A 1 109 ? -3.616 -7.723 -21.689 1.00 79.19 109 ASP A O 1
ATOM 880 N N . GLU A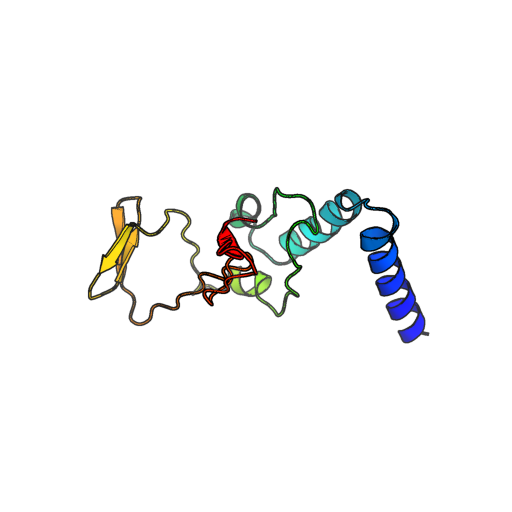 1 110 ? -4.895 -6.357 -20.466 1.00 79.50 110 GLU A N 1
ATOM 881 C CA . GLU A 1 110 ? -6.125 -6.628 -21.207 1.00 79.50 110 GLU A CA 1
ATOM 882 C C . GLU A 1 110 ? -6.391 -5.546 -22.256 1.00 79.50 110 GLU A C 1
ATOM 884 O O . GLU A 1 110 ? -6.432 -4.348 -21.959 1.00 79.50 110 GLU A O 1
ATOM 889 N N . TYR A 1 111 ? -6.608 -5.974 -23.501 1.00 79.38 111 TYR A N 1
ATOM 890 C CA . TYR A 1 111 ? -7.100 -5.092 -24.554 1.00 79.38 111 TYR A CA 1
ATOM 891 C C . TYR A 1 111 ? -8.618 -4.924 -24.397 1.00 79.38 111 TYR A C 1
ATOM 893 O O . TYR A 1 111 ? -9.348 -5.901 -24.572 1.00 79.38 111 TYR A O 1
ATOM 901 N N . PRO A 1 112 ? -9.124 -3.706 -24.123 1.00 80.19 112 PRO A N 1
ATOM 902 C CA . PRO A 1 112 ? -10.538 -3.493 -23.802 1.00 80.19 112 PRO A CA 1
ATOM 903 C C . PRO A 1 112 ? -11.454 -3.524 -25.034 1.00 80.19 112 PRO A C 1
ATOM 905 O O . PRO A 1 112 ? -12.655 -3.300 -24.920 1.00 80.19 112 PRO A O 1
ATOM 908 N N . ILE A 1 113 ? -10.887 -3.734 -26.224 1.00 85.81 113 ILE A N 1
ATOM 909 C CA . ILE A 1 113 ? -11.596 -3.709 -27.500 1.00 85.81 113 ILE A CA 1
ATOM 910 C C . ILE A 1 113 ? -11.403 -5.064 -28.170 1.00 85.81 113 ILE A C 1
ATOM 912 O O . ILE A 1 113 ? -10.281 -5.572 -28.259 1.00 85.81 113 ILE A O 1
ATOM 916 N N . GLU A 1 114 ? -12.494 -5.629 -28.679 1.00 85.00 114 GLU A N 1
ATOM 917 C CA . GLU A 1 114 ? -12.434 -6.809 -29.533 1.00 85.00 114 GLU A CA 1
ATOM 918 C C . GLU A 1 114 ? -11.814 -6.432 -30.882 1.00 85.00 114 GLU A C 1
ATOM 920 O O . GLU A 1 114 ? -12.370 -5.650 -31.656 1.00 85.00 114 GLU A O 1
ATOM 925 N N . VAL A 1 115 ? -10.629 -6.977 -31.154 1.00 89.19 115 VAL A N 1
ATOM 926 C CA . VAL A 1 115 ? -9.907 -6.771 -32.411 1.00 89.19 115 VAL A CA 1
ATOM 927 C C . VAL A 1 115 ? -9.673 -8.130 -33.051 1.00 89.19 115 VAL A C 1
ATOM 929 O O . VAL A 1 115 ? -8.986 -8.978 -32.483 1.00 89.19 115 VAL A O 1
ATOM 932 N N . SER A 1 116 ? -10.229 -8.323 -34.248 1.00 92.06 116 SER A N 1
ATOM 933 C CA . SER A 1 116 ? -10.040 -9.523 -35.066 1.00 92.06 116 SER A CA 1
ATOM 934 C C . SER A 1 116 ? -9.111 -9.239 -36.245 1.00 92.06 116 SER A C 1
ATOM 936 O O . SER A 1 116 ? -9.362 -8.326 -37.037 1.00 92.06 116 SER A O 1
ATOM 938 N N . GLY A 1 117 ? -8.056 -10.038 -36.384 1.00 90.12 117 GLY A N 1
ATOM 939 C CA . GLY A 1 117 ? -7.156 -10.015 -37.532 1.00 90.12 117 GLY A CA 1
ATOM 940 C C . GLY A 1 117 ? -7.679 -10.813 -38.731 1.00 90.12 117 GLY A C 1
ATOM 941 O O . GLY A 1 117 ? -8.779 -11.370 -38.738 1.00 90.12 117 GLY A O 1
ATOM 942 N N . ILE A 1 118 ? -6.847 -10.903 -39.770 1.00 89.38 118 ILE A N 1
ATOM 943 C CA . ILE A 1 118 ? -7.128 -11.726 -40.953 1.00 89.38 118 ILE A CA 1
ATOM 944 C C . ILE A 1 118 ? -7.191 -13.202 -40.529 1.00 89.38 118 ILE A C 1
ATOM 946 O O . ILE A 1 118 ? -6.280 -13.703 -39.875 1.00 89.38 118 ILE A O 1
ATOM 950 N N . GLY A 1 119 ? -8.263 -13.902 -40.913 1.00 89.31 119 GLY A N 1
ATOM 951 C CA . GLY A 1 119 ? -8.493 -15.301 -40.531 1.00 89.31 119 GLY A CA 1
ATOM 952 C C . GLY A 1 119 ? -9.259 -15.491 -39.217 1.00 89.31 119 GLY A C 1
ATOM 953 O O . GLY A 1 119 ? -9.357 -16.620 -38.750 1.00 89.31 119 GLY A O 1
ATOM 954 N N . GLY A 1 120 ? -9.805 -14.418 -38.632 1.00 88.31 120 GLY A N 1
ATOM 955 C CA . GLY A 1 120 ? -10.702 -14.494 -37.473 1.00 88.31 120 GLY A CA 1
ATOM 956 C C . GLY A 1 120 ? -10.007 -14.658 -36.119 1.00 88.31 120 GLY A C 1
ATOM 957 O O . GLY A 1 120 ? -10.700 -14.702 -35.111 1.00 88.31 120 GLY A O 1
ATOM 958 N N . LYS A 1 121 ? -8.668 -14.702 -36.082 1.00 89.81 121 LYS A N 1
ATOM 959 C CA . LYS A 1 121 ? -7.910 -14.708 -34.825 1.00 89.81 121 LYS A CA 1
ATOM 960 C C . LYS A 1 121 ? -8.032 -13.378 -34.097 1.00 89.81 121 LYS A C 1
ATOM 962 O O . LYS A 1 121 ? -7.863 -12.323 -34.720 1.00 89.81 121 LYS A O 1
ATOM 967 N N . THR A 1 122 ? -8.278 -13.427 -32.797 1.00 89.31 122 THR A N 1
ATOM 968 C CA . THR A 1 122 ? -8.390 -12.224 -31.965 1.00 89.31 122 THR A CA 1
ATOM 969 C C . THR A 1 122 ? -7.046 -11.844 -31.344 1.00 89.31 122 THR A C 1
ATOM 971 O O . THR A 1 122 ? -6.115 -12.649 -31.293 1.00 89.31 122 THR A O 1
ATOM 974 N N . ILE A 1 123 ? -6.924 -10.602 -30.870 1.00 85.94 123 ILE A N 1
ATOM 975 C CA . ILE A 1 123 ? -5.737 -10.163 -30.120 1.00 85.94 123 ILE A CA 1
ATOM 976 C C . ILE A 1 123 ? -5.600 -10.889 -28.771 1.00 85.94 123 ILE A C 1
ATOM 978 O O . ILE A 1 123 ? -4.494 -11.013 -28.264 1.00 85.94 123 ILE A O 1
ATOM 982 N N . GLN A 1 124 ? -6.704 -11.400 -28.218 1.00 81.50 124 GLN A N 1
ATOM 983 C CA . GLN A 1 124 ? -6.738 -12.159 -26.965 1.00 81.50 124 GLN A CA 1
ATOM 984 C C . GLN A 1 124 ? -6.223 -13.604 -27.113 1.00 81.50 124 GLN A C 1
ATOM 986 O O . GLN A 1 124 ? -5.891 -14.238 -26.117 1.00 81.50 124 GLN A O 1
ATOM 991 N N . GLU A 1 125 ? -6.176 -14.143 -28.335 1.00 80.38 125 GLU A N 1
ATOM 992 C CA . GLU A 1 125 ? -5.644 -15.485 -28.633 1.00 80.38 125 GLU A CA 1
ATOM 993 C C . GLU A 1 125 ? -4.123 -15.507 -28.872 1.00 80.38 125 GLU A C 1
ATOM 995 O O . GLU A 1 125 ? -3.556 -16.581 -29.106 1.00 80.38 125 GLU A O 1
ATOM 1000 N N . TYR A 1 126 ? -3.480 -14.337 -28.879 1.00 68.94 126 TYR A N 1
ATOM 1001 C CA . TYR A 1 126 ? -2.038 -14.162 -29.069 1.00 68.94 126 TYR A CA 1
ATOM 1002 C C . TYR A 1 126 ? -1.306 -14.059 -27.732 1.00 68.94 126 TYR A C 1
ATOM 1004 O O . TYR A 1 126 ? -0.213 -14.666 -27.638 1.00 68.94 126 TYR A O 1
#

Foldseek 3Di:
DVVVVVVVVVVVVVCCVPPVVPQVVVLVVVLVVLVVQADPVCSVPPRDPDGHPPDDDDDDPCPSNCNPDPPDDDDDQDFPDADPFATQGVVGDTDGDPDDDDPPDDDDPDDPDWDADPPRDTPVND

Radius of gyration: 21.28 Å; chains: 1; bounding box: 52×39×56 Å

pLDDT: mean 87.98, std 10.21, range [57.25, 98.12]

Secondary structure (DSSP, 8-state):
-HHHHHHHHHHHHHIIIIIS--TTTTHHHHHHHHHHHS-GGGHHHHS--SPTTSSPPPPPSSHHHHTT-TT-----S-EEEE-SSEEEETTS-EEE-S----------S--SS--B-TTS-BGGG-